Protein AF-A0A2K6MWJ7-F1 (afdb_monomer_lite)

Secondary structure (DSSP, 8-state):
----GGGT--SSTTTTTS-HHHHHHHHHHHHHHHHHHHHHHHHHT-

pLDDT: mean 94.5, std 6.76, range [61.59, 98.5]

Radius of gyration: 17.66 Å; chains: 1; bounding box: 45×18×42 Å

Structure (mmCIF, N/CA/C/O backbone):
d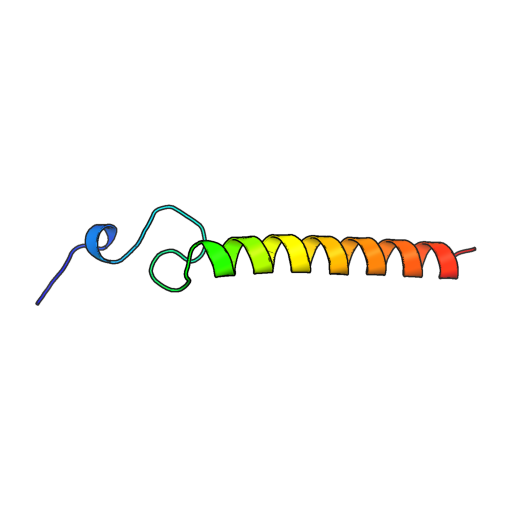ata_AF-A0A2K6MWJ7-F1
#
_entry.id   AF-A0A2K6MWJ7-F1
#
loop_
_atom_site.group_PDB
_atom_site.id
_atom_site.type_symbol
_atom_site.label_atom_id
_atom_site.label_alt_id
_atom_site.label_comp_id
_atom_site.label_asym_id
_atom_site.label_entity_id
_atom_site.label_seq_id
_atom_site.pdbx_PDB_ins_code
_atom_site.Cartn_x
_atom_site.Cartn_y
_atom_site.Cartn_z
_atom_site.occupancy
_atom_site.B_iso_or_equiv
_atom_site.auth_seq_id
_atom_site.auth_comp_id
_atom_site.auth_asym_id
_atom_site.auth_atom_id
_atom_site.pdbx_PDB_model_num
ATOM 1 N N . MET A 1 1 ? -21.428 14.203 15.929 1.00 78.06 1 MET A N 1
ATOM 2 C CA . MET A 1 1 ? -20.841 13.112 16.743 1.00 78.06 1 MET A CA 1
ATOM 3 C C . MET A 1 1 ? -19.315 13.217 16.735 1.00 78.06 1 MET A C 1
ATOM 5 O O . MET A 1 1 ? -18.728 13.250 15.657 1.00 78.06 1 MET A O 1
ATOM 9 N N . ARG A 1 2 ? -18.660 13.327 17.903 1.00 91.56 2 ARG A N 1
ATOM 10 C CA . ARG A 1 2 ? -17.186 13.354 18.004 1.00 91.56 2 ARG A CA 1
ATOM 11 C C . ARG A 1 2 ? -16.667 11.931 18.225 1.00 91.56 2 ARG A C 1
ATOM 13 O O . ARG A 1 2 ? -16.893 11.348 19.272 1.00 91.56 2 ARG A O 1
ATOM 20 N N . LEU A 1 3 ? -15.990 11.390 17.217 1.00 92.50 3 LEU A N 1
ATOM 21 C CA . LEU A 1 3 ? -15.344 10.074 17.235 1.00 92.50 3 LEU A CA 1
ATOM 22 C C . LEU A 1 3 ? -13.821 10.248 17.260 1.00 92.50 3 LEU A C 1
ATOM 24 O O . LEU A 1 3 ? -13.298 11.125 16.557 1.00 92.50 3 LEU A O 1
ATOM 28 N N . SER A 1 4 ? -13.127 9.403 18.027 1.00 94.94 4 SER A N 1
ATOM 29 C CA . SER A 1 4 ? -11.663 9.388 18.115 1.00 94.94 4 SER A CA 1
ATOM 30 C C . SER A 1 4 ? -11.018 8.986 16.780 1.00 94.94 4 SER A C 1
ATOM 32 O O . SER A 1 4 ? -11.659 8.423 15.888 1.00 94.94 4 SER A O 1
ATOM 34 N N . LYS A 1 5 ? -9.727 9.294 16.611 1.00 91.81 5 LYS A N 1
ATOM 35 C CA . LYS A 1 5 ? -9.010 9.040 15.350 1.00 91.81 5 LYS A CA 1
ATOM 36 C C . LYS A 1 5 ? -8.874 7.544 15.042 1.00 91.81 5 LYS A C 1
ATOM 38 O O . LYS A 1 5 ? -8.972 7.154 13.882 1.00 91.81 5 LYS A O 1
ATOM 43 N N . THR A 1 6 ? -8.707 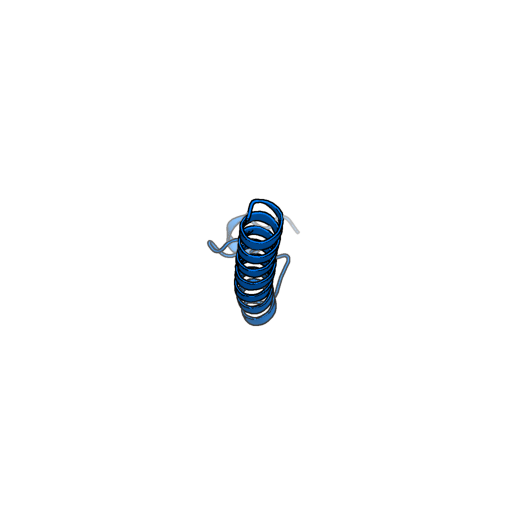6.713 1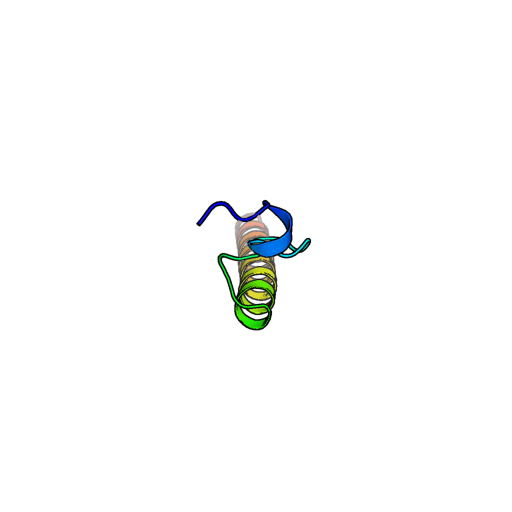6.068 1.00 94.44 6 THR A N 1
ATOM 44 C CA . THR A 1 6 ? -8.581 5.252 15.942 1.00 94.44 6 THR A CA 1
ATOM 45 C C . THR A 1 6 ? -9.860 4.588 15.439 1.00 94.44 6 THR A C 1
ATOM 47 O O . THR A 1 6 ? -9.783 3.583 14.748 1.00 94.44 6 THR A O 1
ATOM 50 N N . MET A 1 7 ? -11.032 5.178 15.696 1.00 94.69 7 MET A N 1
ATOM 51 C CA . MET A 1 7 ? -12.309 4.664 15.183 1.00 94.69 7 MET A CA 1
ATOM 52 C C . MET A 1 7 ? -12.552 5.003 13.704 1.00 94.69 7 MET A C 1
ATOM 54 O O . MET A 1 7 ? -13.436 4.428 13.080 1.00 94.69 7 MET A O 1
ATOM 58 N N . LYS A 1 8 ? -11.787 5.944 13.134 1.00 94.44 8 LYS A N 1
ATOM 59 C CA . LYS A 1 8 ? -11.950 6.424 11.748 1.00 94.44 8 LYS A CA 1
ATOM 60 C C . LYS A 1 8 ? -10.858 5.933 10.798 1.00 94.44 8 LYS A C 1
ATOM 62 O O . LYS A 1 8 ? -10.964 6.129 9.591 1.00 94.44 8 LYS A O 1
ATOM 67 N N . HIS A 1 9 ? -9.779 5.359 11.324 1.00 95.94 9 HIS A N 1
ATOM 68 C CA . HIS A 1 9 ? -8.578 5.045 10.557 1.00 95.94 9 HIS A CA 1
ATOM 69 C C . HIS A 1 9 ? -8.014 3.684 10.967 1.00 95.94 9 HIS A C 1
ATOM 71 O O . HIS A 1 9 ? -8.166 3.246 12.100 1.00 95.94 9 HIS A O 1
ATOM 77 N N . VAL A 1 10 ? -7.315 3.027 10.044 1.00 96.88 10 VAL A N 1
ATOM 78 C CA . VAL A 1 10 ? -6.668 1.723 10.261 1.00 96.88 10 VAL A CA 1
ATOM 79 C C . VAL A 1 10 ? -5.156 1.908 10.183 1.00 96.88 10 VAL A C 1
ATOM 81 O O . VAL A 1 10 ? -4.706 2.681 9.351 1.00 96.88 10 VAL A O 1
ATOM 84 N N . SER A 1 11 ? -4.345 1.193 10.960 1.00 96.62 11 SER A N 1
ATOM 85 C CA . SER A 1 11 ? -2.894 1.459 11.073 1.00 96.62 11 SER A CA 1
ATOM 86 C C . SER A 1 11 ? -2.067 1.323 9.780 1.00 96.62 11 SER A C 1
ATOM 88 O O . SER A 1 11 ? -0.912 1.734 9.751 1.00 96.62 11 SER A O 1
ATOM 90 N N . ARG A 1 12 ? -2.620 0.754 8.700 1.00 96.25 12 ARG A N 1
ATOM 91 C CA . ARG A 1 12 ? -1.931 0.635 7.402 1.00 96.25 12 ARG A CA 1
ATOM 92 C C . ARG A 1 12 ? -1.872 1.964 6.637 1.00 96.25 12 ARG A C 1
ATOM 94 O O . ARG A 1 12 ? -2.687 2.859 6.853 1.00 96.25 12 ARG A O 1
ATOM 101 N N . ALA A 1 13 ? -0.982 2.033 5.646 1.00 96.50 13 ALA A N 1
ATOM 102 C CA . ALA A 1 13 ? -0.949 3.131 4.682 1.00 96.50 13 ALA A CA 1
ATOM 103 C C . ALA A 1 13 ? -2.310 3.313 3.985 1.00 96.50 13 ALA A C 1
ATOM 105 O O . ALA A 1 13 ? -2.954 2.334 3.593 1.00 96.50 13 ALA A O 1
ATOM 106 N N . TYR A 1 14 ? -2.727 4.573 3.832 1.00 96.81 14 TYR A N 1
ATOM 107 C CA . TYR A 1 14 ? -4.035 4.966 3.291 1.00 96.81 14 TYR A CA 1
ATOM 108 C C . TYR A 1 14 ? -5.237 4.371 4.053 1.00 96.81 14 TYR A C 1
ATOM 110 O O . TYR A 1 14 ? -6.311 4.167 3.478 1.00 96.81 14 TYR A O 1
ATOM 118 N N . GLY A 1 15 ? -5.071 4.076 5.349 1.00 97.25 15 GLY A N 1
ATOM 119 C CA . GLY A 1 15 ? -6.158 3.650 6.228 1.00 97.25 15 GLY A CA 1
ATOM 120 C C . GLY A 1 15 ? -7.325 4.643 6.213 1.00 97.25 15 GLY A C 1
ATOM 121 O O . GLY A 1 15 ? -7.141 5.843 6.058 1.00 97.25 15 GLY A O 1
ATOM 122 N N . GLY A 1 16 ? -8.560 4.147 6.282 1.00 95.62 16 GLY A N 1
ATOM 123 C CA . GLY A 1 16 ? -9.764 4.993 6.227 1.00 95.62 16 GLY A CA 1
ATOM 124 C C . GLY A 1 16 ? -10.039 5.691 4.882 1.00 95.62 16 GLY A C 1
ATOM 125 O O . GLY A 1 16 ? -11.150 6.159 4.678 1.00 95.62 16 GLY A O 1
ATOM 126 N N . SER A 1 17 ? -9.078 5.730 3.951 1.00 96.38 17 SER A N 1
ATOM 127 C CA . SER A 1 17 ? -9.220 6.370 2.634 1.00 96.38 17 SER A CA 1
ATOM 128 C C . SER A 1 17 ? -9.262 5.364 1.481 1.00 96.38 17 SER A C 1
ATOM 130 O O . SER A 1 17 ? -9.966 5.590 0.500 1.00 96.38 17 SER A O 1
ATOM 132 N N . MET A 1 18 ? -8.544 4.238 1.582 1.00 97.50 18 MET A N 1
ATOM 133 C CA . MET A 1 18 ? -8.507 3.214 0.534 1.00 97.50 18 MET A CA 1
ATOM 134 C C . MET A 1 18 ? -8.732 1.790 1.055 1.00 97.50 18 MET A C 1
ATOM 136 O O . MET A 1 18 ? -8.348 1.405 2.168 1.00 97.50 18 MET A O 1
ATOM 140 N N . CYS A 1 19 ? -9.310 0.966 0.178 1.00 97.38 19 CYS A N 1
ATOM 141 C CA . CYS A 1 19 ? -9.502 -0.457 0.413 1.00 97.38 19 CYS A CA 1
ATOM 142 C C . CYS A 1 19 ? -8.160 -1.213 0.448 1.00 97.38 19 CYS A C 1
ATOM 144 O O . CYS A 1 19 ? -7.201 -0.839 -0.229 1.00 97.38 19 CYS A O 1
ATOM 146 N N . ALA A 1 20 ? -8.077 -2.315 1.205 1.00 97.56 20 ALA A N 1
ATOM 147 C CA . ALA A 1 20 ? -6.828 -3.077 1.338 1.00 97.56 20 ALA A CA 1
ATOM 148 C C . ALA A 1 20 ? -6.315 -3.617 -0.012 1.00 97.56 20 ALA A C 1
ATOM 150 O O . ALA A 1 20 ? -5.116 -3.562 -0.282 1.00 97.56 20 ALA A O 1
ATOM 151 N N . LYS A 1 21 ? -7.224 -4.087 -0.878 1.00 98.25 21 LYS A N 1
ATOM 152 C CA . LYS A 1 21 ? -6.900 -4.555 -2.235 1.00 98.25 21 LYS A CA 1
ATOM 153 C C . LYS A 1 21 ? -6.297 -3.432 -3.086 1.00 98.25 21 LYS A C 1
ATOM 155 O O . LYS A 1 21 ? -5.231 -3.601 -3.662 1.00 98.25 21 LYS A O 1
ATOM 160 N N . CYS A 1 22 ? -6.909 -2.254 -3.036 1.00 98.06 22 CYS A N 1
ATOM 161 C CA . CYS A 1 22 ? -6.504 -1.055 -3.756 1.00 98.06 22 CYS A CA 1
ATOM 162 C C . CYS A 1 22 ? -5.074 -0.615 -3.386 1.00 98.06 22 CYS A C 1
ATOM 164 O O . CYS A 1 22 ? -4.280 -0.262 -4.257 1.00 98.06 22 CYS A O 1
ATOM 166 N N . VAL A 1 23 ? -4.726 -0.667 -2.093 1.00 98.38 23 VAL A N 1
ATOM 167 C CA . VAL A 1 23 ? -3.372 -0.342 -1.612 1.00 98.38 23 VAL A CA 1
ATOM 168 C C . VAL A 1 23 ? -2.350 -1.362 -2.123 1.00 98.38 23 VAL A C 1
ATOM 170 O O . VAL A 1 23 ? -1.295 -0.966 -2.615 1.00 98.38 23 VAL A O 1
ATOM 173 N N . ARG A 1 24 ? -2.668 -2.664 -2.082 1.00 98.19 24 ARG A N 1
ATOM 174 C CA . ARG A 1 24 ? -1.785 -3.718 -2.616 1.00 98.19 24 ARG A CA 1
ATOM 175 C C . ARG A 1 24 ? -1.551 -3.558 -4.118 1.00 98.19 24 ARG A C 1
ATOM 177 O O . ARG A 1 24 ? -0.406 -3.625 -4.556 1.00 98.19 24 ARG A O 1
ATOM 184 N N . ASP A 1 25 ? -2.606 -3.310 -4.889 1.00 98.50 25 ASP A N 1
ATOM 185 C CA . ASP A 1 25 ? -2.508 -3.137 -6.342 1.00 98.50 25 ASP A CA 1
ATOM 186 C C . ASP A 1 25 ? -1.699 -1.884 -6.701 1.00 98.50 25 ASP A C 1
ATOM 188 O O . ASP A 1 25 ? -0.850 -1.930 -7.593 1.00 98.50 25 ASP A O 1
ATOM 192 N N . ARG A 1 26 ? -1.866 -0.788 -5.946 1.00 98.25 26 ARG A N 1
ATOM 193 C CA . ARG A 1 26 ? -1.047 0.425 -6.093 1.00 98.25 26 ARG A CA 1
ATOM 194 C C . ARG A 1 26 ? 0.433 0.150 -5.822 1.00 98.25 26 ARG A C 1
ATOM 196 O O . ARG A 1 26 ? 1.268 0.600 -6.603 1.00 98.25 26 ARG A O 1
ATOM 203 N N . ILE A 1 27 ? 0.758 -0.592 -4.760 1.00 97.88 27 ILE A N 1
ATOM 204 C CA . ILE A 1 27 ? 2.146 -0.957 -4.424 1.00 97.88 27 ILE A CA 1
ATOM 205 C C . ILE A 1 27 ? 2.762 -1.803 -5.545 1.00 97.88 27 ILE A C 1
ATOM 207 O O . ILE A 1 27 ? 3.831 -1.456 -6.051 1.00 97.88 27 ILE A O 1
ATOM 211 N N . LYS A 1 28 ? 2.069 -2.861 -5.989 1.00 98.44 28 LYS A N 1
ATOM 212 C CA . LYS A 1 28 ? 2.529 -3.721 -7.095 1.00 98.44 28 LYS A CA 1
ATOM 213 C C . LYS A 1 28 ? 2.762 -2.914 -8.371 1.00 98.44 28 LYS A C 1
ATOM 215 O O . LYS A 1 28 ? 3.825 -3.008 -8.978 1.00 98.44 28 LYS A O 1
ATOM 220 N N . ARG A 1 29 ? 1.797 -2.075 -8.759 1.00 98.44 29 ARG A N 1
ATOM 221 C CA . ARG A 1 29 ? 1.894 -1.233 -9.958 1.00 98.44 29 ARG A CA 1
ATOM 222 C C . ARG A 1 29 ? 3.062 -0.252 -9.870 1.00 98.44 29 ARG A C 1
ATOM 224 O O . ARG A 1 29 ? 3.810 -0.124 -10.834 1.00 98.44 29 ARG A O 1
ATOM 231 N N . ALA A 1 30 ? 3.228 0.432 -8.738 1.00 98.44 30 ALA A N 1
ATOM 232 C CA . ALA A 1 30 ? 4.323 1.380 -8.545 1.00 98.44 30 ALA A CA 1
ATOM 233 C C . ALA A 1 30 ? 5.691 0.695 -8.677 1.00 98.44 30 ALA A C 1
ATOM 235 O O . ALA A 1 30 ? 6.576 1.215 -9.358 1.00 98.44 30 ALA A O 1
ATOM 236 N N . PHE A 1 31 ? 5.836 -0.496 -8.090 1.00 98.25 31 PHE A N 1
ATOM 237 C CA . PHE A 1 31 ? 7.046 -1.302 -8.211 1.00 98.25 31 PHE A CA 1
ATOM 238 C C . PHE A 1 31 ? 7.338 -1.694 -9.667 1.00 98.25 31 PHE A C 1
ATOM 240 O O . PHE A 1 31 ? 8.429 -1.419 -10.171 1.00 98.25 31 PHE A O 1
ATOM 247 N N . LEU A 1 32 ? 6.358 -2.271 -10.370 1.00 98.38 32 LEU A N 1
ATOM 248 C CA . LEU A 1 32 ? 6.519 -2.702 -11.765 1.00 98.38 32 LEU A CA 1
ATOM 249 C C . LEU A 1 32 ? 6.852 -1.530 -12.700 1.00 98.38 32 LEU A C 1
ATOM 251 O O . LEU A 1 32 ? 7.755 -1.621 -13.521 1.00 98.38 32 LEU A O 1
ATOM 255 N N . ILE A 1 33 ? 6.186 -0.385 -12.546 1.00 98.00 33 ILE A N 1
ATOM 256 C CA . ILE A 1 33 ? 6.482 0.793 -13.373 1.00 98.00 33 ILE A CA 1
ATOM 257 C C . ILE A 1 33 ? 7.904 1.297 -13.115 1.00 98.00 33 ILE A C 1
ATOM 259 O O . ILE A 1 33 ? 8.611 1.655 -14.057 1.00 98.00 33 ILE A O 1
ATOM 263 N N . ARG A 1 34 ? 8.335 1.351 -11.851 1.00 97.94 34 ARG A N 1
ATOM 264 C CA . ARG A 1 34 ? 9.669 1.854 -11.507 1.00 97.94 34 ARG A CA 1
ATOM 265 C C . ARG A 1 34 ? 10.771 0.931 -12.023 1.00 97.94 34 ARG A C 1
ATOM 267 O O . ARG A 1 34 ? 11.760 1.423 -12.555 1.00 97.94 34 ARG A O 1
ATOM 274 N N . THR A 1 35 ? 10.578 -0.379 -11.900 1.00 97.44 35 THR A N 1
ATOM 275 C CA . THR A 1 35 ? 11.524 -1.387 -12.402 1.00 97.44 35 THR A CA 1
ATOM 276 C C . THR A 1 35 ? 11.638 -1.348 -13.925 1.00 97.44 35 THR A C 1
ATOM 278 O O . THR A 1 35 ? 12.750 -1.232 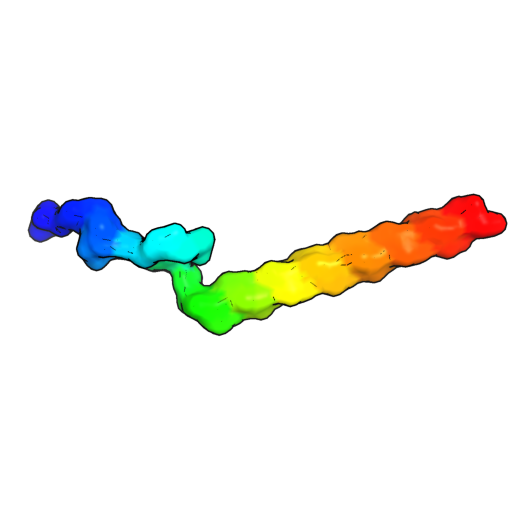-14.435 1.00 97.44 35 THR A O 1
ATOM 281 N N . LEU A 1 36 ? 10.516 -1.320 -14.651 1.00 97.69 36 LEU A N 1
ATOM 282 C CA . LEU A 1 36 ? 10.520 -1.207 -16.116 1.00 97.69 36 LEU A CA 1
ATOM 283 C C . LEU A 1 36 ? 11.173 0.096 -16.601 1.00 97.69 36 LEU A C 1
ATOM 285 O O . LEU A 1 36 ? 11.949 0.084 -17.555 1.00 97.69 36 LEU A O 1
ATOM 289 N N . LYS A 1 37 ? 10.917 1.225 -15.925 1.00 96.94 37 LYS A N 1
ATOM 290 C CA . LYS A 1 37 ? 11.572 2.504 -16.246 1.00 96.94 37 LYS A CA 1
ATOM 291 C C . LYS A 1 37 ? 13.091 2.438 -16.070 1.00 96.94 37 LYS A C 1
ATOM 293 O O . LYS A 1 37 ? 13.810 2.927 -16.936 1.00 96.94 37 LYS A O 1
ATOM 298 N N . ALA A 1 38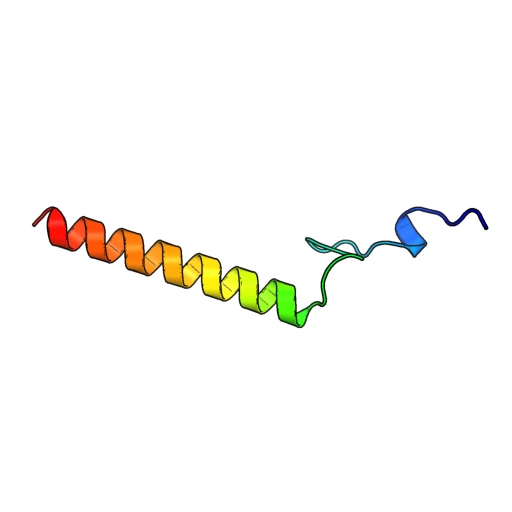 ? 13.571 1.828 -14.985 1.00 95.94 38 ALA A N 1
ATOM 299 C CA . ALA A 1 38 ? 15.004 1.659 -14.743 1.00 95.94 38 ALA A CA 1
ATOM 300 C C . ALA A 1 38 ? 15.660 0.753 -15.801 1.00 95.94 38 ALA A C 1
ATOM 302 O O . ALA A 1 38 ? 16.722 1.083 -16.323 1.00 95.94 38 ALA A O 1
ATOM 303 N N . GLN A 1 39 ? 15.002 -0.349 -16.177 1.00 96.12 39 GLN A N 1
ATOM 304 C CA . GLN A 1 39 ? 15.478 -1.229 -17.250 1.00 96.12 39 GLN A CA 1
ATOM 305 C C . GLN A 1 39 ? 15.561 -0.500 -18.595 1.00 96.12 39 GLN A C 1
ATOM 307 O O . GLN A 1 39 ? 16.586 -0.576 -19.268 1.00 96.12 39 GLN A O 1
ATOM 312 N N . ALA A 1 40 ? 14.527 0.260 -18.960 1.00 95.12 40 ALA A N 1
ATOM 313 C CA . ALA A 1 40 ? 14.524 1.041 -20.194 1.00 95.12 40 ALA A CA 1
ATOM 314 C C . ALA A 1 40 ? 15.636 2.106 -20.217 1.00 95.12 40 ALA A C 1
ATOM 316 O O . ALA A 1 40 ? 16.249 2.331 -21.255 1.00 95.12 40 ALA A O 1
ATOM 317 N N . GLN A 1 41 ? 15.931 2.751 -19.083 1.00 93.25 41 GLN A N 1
ATOM 318 C CA . GLN A 1 41 ? 17.060 3.684 -18.976 1.00 93.25 41 GLN A CA 1
ATOM 319 C C . GLN A 1 41 ? 18.408 2.979 -19.141 1.00 93.25 41 GLN A C 1
ATOM 321 O O . GLN A 1 41 ? 19.261 3.473 -19.869 1.00 93.25 41 GLN A O 1
ATOM 326 N N . SER A 1 42 ? 18.582 1.806 -18.525 1.00 92.44 42 SER A N 1
ATOM 327 C CA . SER A 1 42 ? 19.794 0.998 -18.694 1.00 92.44 42 SER A CA 1
ATOM 328 C C . SER A 1 42 ? 20.000 0.551 -20.144 1.00 92.44 42 SER A C 1
ATOM 330 O O . SER A 1 42 ? 21.135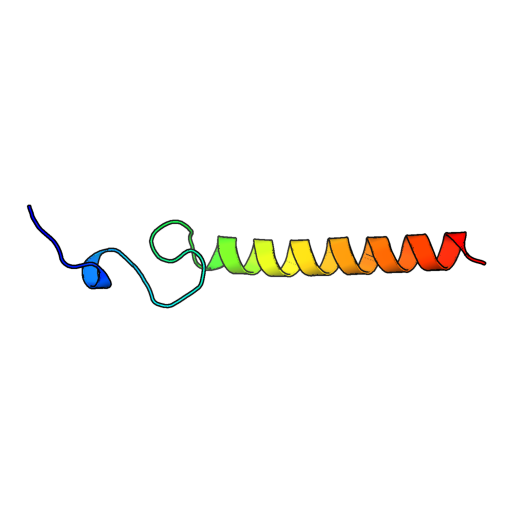 0.545 -20.606 1.00 92.44 42 SER A O 1
ATOM 332 N N . GLN A 1 43 ? 18.929 0.218 -20.874 1.00 91.38 43 GLN A N 1
ATOM 333 C CA . GLN A 1 43 ? 19.011 -0.115 -22.301 1.00 91.38 43 GLN A CA 1
ATOM 334 C C . GLN A 1 43 ? 19.405 1.085 -23.168 1.00 91.38 43 GLN A C 1
ATOM 336 O O . GLN A 1 43 ? 20.099 0.894 -24.153 1.00 91.38 43 GLN A O 1
ATOM 341 N N . LYS A 1 44 ? 18.993 2.306 -22.801 1.00 83.00 44 LYS A N 1
ATOM 342 C CA . LYS A 1 44 ? 19.378 3.544 -23.504 1.00 83.00 44 LYS A CA 1
ATOM 343 C C . LYS A 1 44 ? 20.818 3.987 -23.244 1.00 83.00 44 LYS A C 1
ATOM 345 O O . LYS A 1 44 ? 21.322 4.829 -23.973 1.00 83.00 44 LYS A O 1
ATOM 350 N N . ALA A 1 45 ? 21.420 3.507 -22.159 1.00 77.44 45 ALA A N 1
ATOM 351 C CA . ALA A 1 45 ? 22.797 3.817 -21.784 1.00 77.44 45 ALA A CA 1
ATOM 352 C C . ALA A 1 45 ? 23.814 2.809 -22.351 1.00 77.44 45 ALA A C 1
ATOM 354 O O . ALA A 1 45 ? 25.012 2.984 -22.136 1.00 77.44 45 ALA A O 1
ATOM 355 N N . LYS A 1 46 ? 23.337 1.751 -23.017 1.00 61.59 46 LYS A N 1
ATOM 356 C CA . LYS A 1 46 ? 24.147 0.867 -23.859 1.00 61.59 46 LYS A CA 1
ATOM 357 C C . LYS A 1 46 ? 24.192 1.424 -25.273 1.00 61.59 46 LYS A C 1
ATOM 359 O O . LYS A 1 46 ? 25.256 1.261 -25.899 1.00 61.59 46 LYS A O 1
#

Organism: Rhinopithecus bieti (NCBI:txid61621)

InterPro domains:
  IPR008195 Large ribosomal subunit protein eL34 [PF01199] (1-32)
  IPR008195 Large ribosomal subunit protein eL34 [PTHR46595] (1-46)
  IPR038562 Large ribosomal subunit protein eL34, C-terminal domain superfamily [G3DSA:6.20.340.10] (1-46)

Sequence (46 aa):
MRLSKTMKHVSRAYGGSMCAKCVRDRIKRAFLIRTLKAQAQSQKAK

Foldseek 3Di:
DDDDPPVQFDPDPCTNNDDPVVVVVVVVVVVVVVVVVVVVVVVVVD